Protein AF-A0A524LGU4-F1 (afdb_monomer_lite)

Secondary structure (DSSP, 8-state):
--S-TTS-----EEEEEEE--TT-SEEEEEEEEEES-GGG-EEEEEEEEEEEPPHHHHHHHHHTTSTT---

Structure (mmCIF, N/CA/C/O backbone):
data_AF-A0A524LGU4-F1
#
_entry.id   AF-A0A524LGU4-F1
#
loop_
_atom_site.group_PDB
_atom_site.id
_atom_site.type_symbol
_atom_site.label_atom_id
_atom_site.label_alt_id
_atom_site.label_comp_id
_atom_site.label_asym_id
_atom_site.label_entity_id
_atom_site.label_seq_id
_atom_site.pdbx_PDB_ins_code
_atom_site.Cartn_x
_atom_s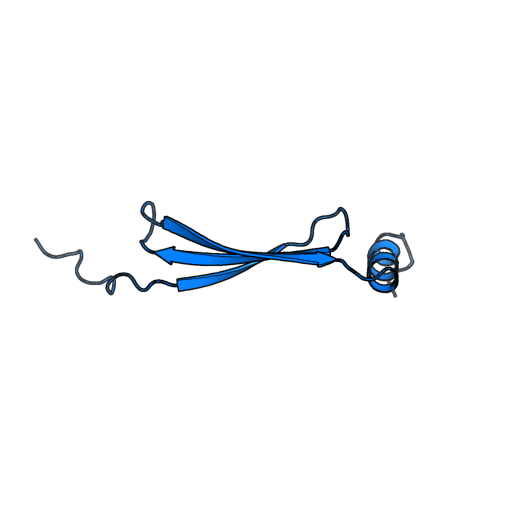ite.Cartn_y
_atom_site.Cartn_z
_atom_site.occupancy
_atom_site.B_iso_or_equiv
_atom_site.auth_seq_id
_atom_site.auth_comp_id
_atom_site.auth_asym_id
_atom_site.auth_atom_id
_atom_site.pdbx_PDB_model_num
ATOM 1 N N . MET A 1 1 ? -21.843 -12.566 36.697 1.00 43.88 1 MET A N 1
ATOM 2 C CA . MET A 1 1 ? -21.338 -11.176 36.606 1.00 43.88 1 MET A CA 1
ATOM 3 C C . MET A 1 1 ? -19.839 -11.220 36.878 1.00 43.88 1 MET A C 1
ATOM 5 O O . MET A 1 1 ? -19.474 -11.929 37.799 1.00 43.88 1 MET A O 1
ATOM 9 N N . GLN A 1 2 ? -19.023 -10.508 36.089 1.00 46.09 2 GLN A N 1
ATOM 10 C CA . GLN A 1 2 ? -17.543 -10.442 36.128 1.00 46.09 2 GLN A CA 1
ATOM 11 C C . GLN A 1 2 ? -16.767 -11.588 35.450 1.00 46.09 2 GLN A C 1
ATOM 13 O O . GLN A 1 2 ? -16.246 -12.465 36.121 1.00 46.09 2 GLN A O 1
ATOM 18 N N . LEU A 1 3 ? -16.587 -11.516 34.124 1.00 44.03 3 LEU A N 1
ATOM 19 C CA . LEU A 1 3 ? -15.353 -12.018 33.489 1.00 44.03 3 LEU A CA 1
ATOM 20 C C . LEU A 1 3 ? -15.029 -11.318 32.149 1.00 44.03 3 LEU A C 1
ATOM 22 O O . LEU A 1 3 ? -14.485 -11.925 31.238 1.00 44.03 3 LEU A O 1
ATOM 26 N N . MET A 1 4 ? -15.357 -10.024 32.017 1.00 44.38 4 MET A N 1
ATOM 27 C CA . MET A 1 4 ? -14.979 -9.207 30.842 1.00 44.38 4 MET A CA 1
ATOM 28 C C . MET A 1 4 ? -14.086 -8.009 31.208 1.00 44.38 4 MET A C 1
ATOM 30 O O . MET A 1 4 ? -13.948 -7.059 30.446 1.00 44.38 4 MET A O 1
ATOM 34 N N . THR A 1 5 ? -13.450 -8.040 32.380 1.00 49.00 5 THR A N 1
ATOM 35 C CA . THR A 1 5 ? -12.714 -6.895 32.945 1.00 49.00 5 THR A CA 1
ATOM 36 C C . THR A 1 5 ? -11.209 -6.927 32.642 1.00 49.00 5 THR A C 1
ATOM 38 O O . THR A 1 5 ? -10.405 -6.610 33.516 1.00 49.00 5 THR A O 1
ATOM 41 N N . LYS A 1 6 ? -10.779 -7.351 31.443 1.00 45.56 6 LYS A N 1
ATOM 42 C CA . LYS A 1 6 ? -9.333 -7.414 31.136 1.00 45.56 6 LYS A CA 1
ATOM 43 C C . LYS A 1 6 ? -8.903 -7.028 29.721 1.00 45.56 6 LYS A C 1
ATOM 45 O O . LYS A 1 6 ? -7.779 -7.335 29.343 1.00 45.56 6 LYS A O 1
ATOM 50 N N . TYR A 1 7 ? -9.735 -6.307 28.974 1.00 50.41 7 TYR A N 1
ATOM 51 C CA . TYR A 1 7 ? -9.271 -5.637 27.760 1.00 50.41 7 TYR A CA 1
ATOM 52 C C . TYR A 1 7 ? -9.279 -4.123 27.994 1.00 50.41 7 TYR A C 1
ATOM 54 O O . TYR A 1 7 ? -10.348 -3.554 28.226 1.00 50.41 7 TYR A O 1
ATOM 62 N N . PRO A 1 8 ? -8.103 -3.466 28.040 1.00 52.62 8 PRO A N 1
ATOM 63 C CA . PRO A 1 8 ? -8.034 -2.023 28.224 1.00 52.62 8 PRO A CA 1
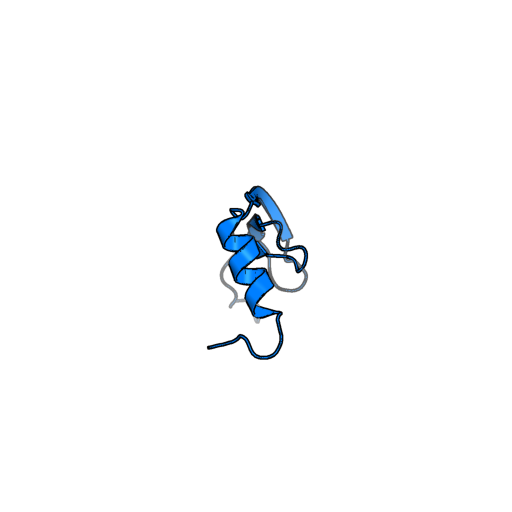ATOM 64 C C . PRO A 1 8 ? -8.839 -1.319 27.125 1.00 52.62 8 PRO A C 1
ATOM 66 O O . PRO A 1 8 ? -8.815 -1.723 25.964 1.00 52.62 8 PRO A O 1
ATOM 69 N N . ARG A 1 9 ? -9.572 -0.273 27.523 1.00 56.00 9 ARG A N 1
ATOM 70 C CA . ARG A 1 9 ? -10.412 0.557 26.651 1.00 56.00 9 ARG A CA 1
ATOM 71 C C . ARG A 1 9 ? -9.695 0.928 25.344 1.00 56.00 9 ARG A C 1
ATOM 73 O O . ARG A 1 9 ? -8.608 1.497 25.375 1.00 56.00 9 ARG A O 1
ATOM 80 N N . HIS A 1 10 ? -10.378 0.622 24.239 1.00 63.59 10 HIS A N 1
ATOM 81 C CA . HIS A 1 10 ? -10.235 1.099 22.859 1.00 63.59 10 HIS A CA 1
ATOM 82 C C . HIS A 1 10 ? -9.200 2.210 22.627 1.00 63.59 10 HIS A C 1
ATOM 84 O O . HIS A 1 10 ? -9.521 3.398 22.660 1.00 63.59 10 HIS A O 1
ATOM 90 N N . LYS A 1 11 ? -7.957 1.824 22.325 1.00 74.69 11 LYS A N 1
ATOM 91 C CA . LYS A 1 11 ? -6.958 2.756 21.801 1.00 74.69 11 LYS A CA 1
ATOM 92 C C . LYS A 1 11 ? -7.083 2.792 20.281 1.00 74.69 11 LYS A C 1
ATOM 94 O O . LYS A 1 11 ? -6.904 1.764 19.635 1.00 74.69 11 LYS A O 1
ATOM 99 N N . LYS A 1 12 ? -7.371 3.970 19.728 1.00 89.19 12 LYS A N 1
ATOM 100 C CA . LYS A 1 12 ? -7.244 4.220 18.291 1.00 89.19 12 LYS A CA 1
ATOM 101 C C . LYS A 1 12 ? -5.798 3.972 17.870 1.00 89.19 12 LYS A C 1
ATOM 103 O O . LYS A 1 12 ? -4.877 4.516 18.485 1.00 89.19 12 LYS A O 1
ATOM 108 N N . LEU A 1 13 ? -5.598 3.132 16.862 1.00 94.25 13 LEU A N 1
ATOM 109 C CA . LEU A 1 13 ? -4.279 2.830 16.310 1.00 94.25 13 LEU A CA 1
ATOM 110 C C . LEU A 1 13 ? -4.175 3.428 14.917 1.00 94.25 13 LEU A C 1
ATOM 112 O O . LEU A 1 13 ? -5.084 3.272 14.110 1.00 94.25 13 LEU A O 1
ATOM 116 N N . LYS A 1 14 ? -3.055 4.090 14.637 1.00 96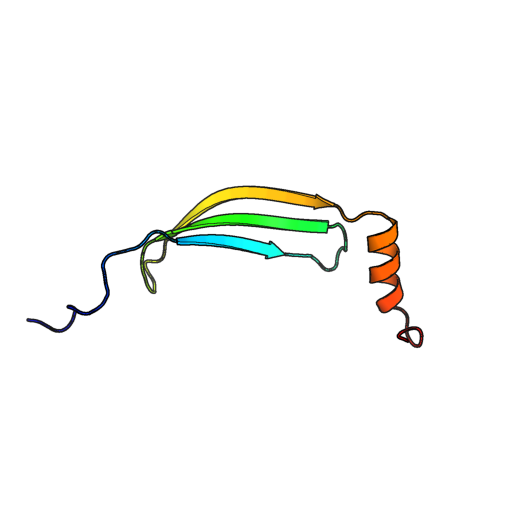.56 14 LYS A N 1
ATOM 117 C CA . LYS A 1 14 ? -2.711 4.509 13.280 1.00 96.56 14 LYS A CA 1
ATOM 118 C C . LYS A 1 14 ? -1.819 3.447 12.658 1.00 96.56 14 LYS A C 1
ATOM 120 O O . LYS A 1 14 ? -0.818 3.066 13.263 1.00 96.56 14 LYS A O 1
ATOM 125 N N . ILE A 1 15 ? -2.196 2.975 11.479 1.00 96.94 15 ILE A N 1
ATOM 126 C CA . ILE A 1 15 ? -1.496 1.921 10.742 1.00 96.94 15 ILE A CA 1
ATOM 127 C C . ILE A 1 15 ? -1.165 2.463 9.356 1.00 96.94 15 ILE A C 1
ATOM 129 O O . ILE A 1 15 ? -2.014 3.078 8.714 1.00 96.94 15 ILE A O 1
ATOM 133 N N . ILE A 1 16 ? 0.065 2.226 8.907 1.00 98.25 16 ILE A N 1
ATOM 134 C CA . ILE A 1 16 ? 0.484 2.474 7.528 1.00 98.25 16 ILE A CA 1
ATOM 135 C C . ILE A 1 16 ? 0.576 1.116 6.837 1.00 98.25 16 ILE A C 1
ATOM 137 O O . ILE A 1 16 ? 1.401 0.286 7.213 1.00 98.25 16 ILE A O 1
ATOM 141 N N . GLY A 1 17 ? -0.293 0.888 5.858 1.00 97.94 17 GLY A N 1
ATOM 142 C CA . GLY A 1 17 ? -0.192 -0.228 4.927 1.00 97.94 17 GLY A CA 1
ATOM 143 C C . GLY A 1 17 ? 0.628 0.183 3.711 1.00 97.94 17 GLY 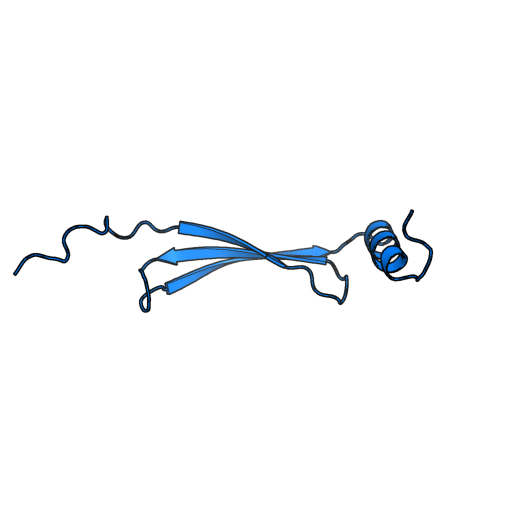A C 1
ATOM 144 O O . GLY A 1 17 ? 0.431 1.281 3.194 1.00 97.94 17 GLY A O 1
ATOM 145 N N . LEU A 1 18 ? 1.528 -0.696 3.273 1.00 98.50 18 LEU A N 1
ATOM 146 C CA . LEU A 1 18 ? 2.299 -0.549 2.042 1.00 98.50 18 LEU A CA 1
ATOM 147 C C . LEU A 1 18 ? 2.045 -1.761 1.147 1.00 98.50 18 LEU A C 1
ATOM 149 O O . LEU A 1 18 ? 2.003 -2.888 1.643 1.00 98.50 18 LEU A O 1
ATOM 153 N N . MET A 1 19 ? 1.889 -1.537 -0.154 1.00 98.00 19 MET A N 1
ATOM 154 C CA . MET A 1 19 ? 1.689 -2.596 -1.141 1.00 98.00 19 MET A CA 1
ATOM 155 C C . MET A 1 19 ? 2.439 -2.255 -2.428 1.00 98.00 19 MET A C 1
ATOM 157 O O . MET A 1 19 ? 2.424 -1.110 -2.862 1.00 98.00 19 MET A O 1
ATOM 161 N N . SER A 1 20 ? 3.105 -3.244 -3.021 1.00 97.44 20 SER A N 1
ATOM 162 C CA . SER A 1 20 ? 3.667 -3.142 -4.368 1.00 97.44 20 SER A CA 1
ATOM 163 C C . SER A 1 20 ? 3.161 -4.320 -5.188 1.00 97.44 20 SER A C 1
ATOM 165 O O . SER A 1 20 ? 3.381 -5.479 -4.825 1.00 97.44 20 SER A O 1
ATOM 167 N N . GLY A 1 21 ? 2.412 -4.014 -6.244 1.00 94.81 21 GLY A N 1
ATOM 168 C CA . GLY A 1 21 ? 1.830 -5.013 -7.126 1.00 94.81 21 GLY A CA 1
ATOM 169 C C . GLY A 1 21 ? 2.865 -5.615 -8.071 1.00 94.81 21 GLY A C 1
ATOM 170 O O . GLY A 1 21 ? 3.924 -5.048 -8.333 1.00 94.81 21 GLY A O 1
ATOM 171 N N . THR A 1 22 ? 2.527 -6.756 -8.669 1.00 94.88 22 THR A N 1
ATOM 172 C CA . THR A 1 22 ? 3.370 -7.391 -9.695 1.00 94.88 22 THR A CA 1
ATOM 173 C C . THR A 1 22 ? 3.433 -6.599 -11.007 1.00 94.88 22 THR A C 1
ATOM 175 O O . THR A 1 22 ? 4.244 -6.925 -11.867 1.00 94.88 22 THR A O 1
ATOM 178 N N . SER A 1 23 ? 2.616 -5.549 -11.164 1.00 95.19 23 SER A N 1
ATOM 179 C CA . SER A 1 23 ? 2.709 -4.572 -12.256 1.00 95.19 23 SER A CA 1
ATOM 180 C C . SER A 1 23 ? 3.981 -3.721 -12.200 1.00 95.19 23 SER A C 1
ATOM 182 O O . SER A 1 23 ? 4.326 -3.108 -13.209 1.00 95.19 23 SER A O 1
ATOM 184 N N . CYS A 1 24 ? 4.687 -3.690 -11.059 1.00 95.38 24 CYS A N 1
ATOM 185 C CA . CYS A 1 24 ? 5.935 -2.943 -10.877 1.00 95.38 24 CYS A CA 1
ATOM 186 C C . CYS A 1 24 ? 5.799 -1.440 -11.222 1.00 95.38 24 CYS A C 1
ATOM 188 O O . CYS A 1 24 ? 6.727 -0.803 -11.726 1.00 95.38 24 CYS A O 1
ATOM 190 N N . ASP A 1 25 ? 4.632 -0.847 -10.973 1.00 96.19 25 ASP A N 1
ATOM 191 C CA . ASP A 1 25 ? 4.364 0.575 -11.221 1.00 96.19 25 ASP A CA 1
ATOM 192 C C . ASP A 1 25 ? 4.845 1.471 -10.070 1.00 96.19 25 ASP A C 1
ATOM 194 O O . ASP A 1 25 ? 5.339 2.575 -10.323 1.00 96.19 25 ASP A O 1
ATOM 198 N N . GLY A 1 26 ? 4.802 0.970 -8.836 1.00 97.50 26 GLY A N 1
ATOM 199 C CA . GLY A 1 26 ? 5.258 1.685 -7.655 1.00 97.50 26 GLY A CA 1
ATOM 200 C C . GLY A 1 26 ? 4.910 0.999 -6.335 1.00 97.50 26 GLY A C 1
ATOM 201 O O . GLY A 1 26 ? 4.761 -0.224 -6.247 1.00 97.50 26 GLY A O 1
ATOM 202 N N . VAL A 1 27 ? 4.801 1.826 -5.294 1.00 98.31 27 VAL A N 1
ATOM 203 C CA . VAL A 1 27 ? 4.331 1.452 -3.956 1.00 98.31 27 VAL A CA 1
ATOM 204 C C . VAL A 1 27 ? 3.121 2.302 -3.595 1.00 98.31 27 VAL A C 1
ATOM 206 O O . VAL A 1 27 ? 3.199 3.532 -3.559 1.00 98.31 27 VAL A O 1
ATOM 209 N N . ASP A 1 28 ? 2.028 1.635 -3.258 1.00 98.44 28 ASP A N 1
ATOM 210 C CA . ASP A 1 28 ? 0.848 2.245 -2.670 1.00 98.44 28 ASP A CA 1
ATOM 211 C C . ASP A 1 28 ? 0.983 2.318 -1.150 1.00 98.44 28 ASP A C 1
ATOM 213 O O . ASP A 1 28 ? 1.441 1.378 -0.495 1.00 98.44 28 ASP A O 1
ATOM 217 N N . LEU A 1 29 ? 0.534 3.432 -0.580 1.00 98.50 29 LEU A N 1
ATOM 218 C CA . LEU A 1 29 ? 0.460 3.687 0.849 1.00 98.50 29 LEU A CA 1
ATOM 219 C C . LEU A 1 29 ? -0.983 3.983 1.247 1.00 98.50 29 LEU A C 1
ATOM 221 O O . LEU A 1 29 ? -1.634 4.843 0.654 1.00 98.50 29 LEU A O 1
ATOM 225 N N . ALA A 1 30 ? -1.438 3.355 2.329 1.00 98.50 30 ALA A N 1
ATOM 226 C CA . ALA A 1 30 ? -2.678 3.703 3.015 1.00 98.50 30 ALA A CA 1
ATOM 227 C C . ALA A 1 30 ? -2.404 3.977 4.499 1.00 98.50 30 ALA A C 1
ATOM 229 O O . ALA A 1 30 ? -1.984 3.087 5.237 1.00 98.50 30 ALA A O 1
ATOM 230 N N . LEU A 1 31 ? -2.670 5.202 4.955 1.00 98.44 31 LEU A N 1
ATOM 231 C CA . LEU A 1 31 ? -2.717 5.534 6.376 1.00 98.44 31 LEU A CA 1
ATOM 232 C C . LEU A 1 31 ? -4.153 5.358 6.859 1.00 98.44 31 LEU A C 1
ATOM 234 O O . LEU A 1 31 ? -5.046 6.095 6.438 1.00 98.44 31 LEU A O 1
ATOM 238 N N . ILE A 1 32 ? -4.371 4.422 7.774 1.00 98.00 32 ILE A N 1
ATOM 239 C CA . ILE A 1 32 ? -5.677 4.173 8.384 1.00 98.00 32 ILE A CA 1
ATOM 240 C C . ILE A 1 32 ? -5.631 4.449 9.884 1.00 98.00 32 ILE A C 1
ATOM 242 O O . ILE A 1 32 ? -4.589 4.329 10.530 1.00 98.00 32 ILE A O 1
ATOM 246 N N . GLU A 1 33 ? -6.782 4.791 10.446 1.00 97.62 33 GLU A N 1
ATOM 247 C CA . GLU A 1 33 ? -7.027 4.741 11.884 1.00 97.62 33 GLU A CA 1
ATOM 248 C C . GLU A 1 33 ? -7.995 3.592 12.169 1.00 97.62 33 GLU A C 1
ATOM 250 O O . GLU A 1 33 ? -9.025 3.487 11.507 1.00 97.62 33 GLU A O 1
ATOM 255 N N . THR A 1 34 ? -7.672 2.732 13.133 1.00 95.06 34 THR A N 1
ATOM 256 C CA . THR A 1 34 ? -8.512 1.600 13.537 1.00 95.06 34 THR A CA 1
ATOM 257 C C . THR A 1 34 ? -8.974 1.745 14.977 1.00 95.06 34 THR A C 1
ATOM 259 O O . THR A 1 34 ? -8.203 2.161 15.846 1.00 95.06 34 THR A O 1
ATOM 262 N N . GLU A 1 35 ? -10.193 1.307 15.252 1.00 93.94 35 GLU A N 1
ATOM 263 C CA . GLU A 1 35 ? -10.764 1.180 16.591 1.00 93.94 35 GLU A CA 1
ATOM 264 C C . GLU A 1 35 ? -11.590 -0.108 16.699 1.00 93.94 35 GLU A C 1
ATOM 266 O O . GLU A 1 35 ? -11.801 -0.807 15.712 1.00 93.94 35 GLU A O 1
ATOM 271 N N . GLY A 1 36 ? -12.061 -0.436 17.901 1.00 89.00 36 GLY A N 1
ATOM 272 C CA . GLY A 1 36 ? -12.762 -1.700 18.140 1.00 89.00 36 GLY A CA 1
ATOM 273 C C . GLY A 1 36 ? -11.817 -2.882 18.373 1.00 89.00 36 GLY A C 1
ATOM 274 O O . GLY A 1 36 ? -10.615 -2.711 18.582 1.00 89.00 36 GLY A O 1
ATOM 275 N N . SER A 1 37 ? -12.377 -4.087 18.429 1.00 85.56 37 SER A N 1
ATOM 276 C CA . SER A 1 37 ? -11.642 -5.323 18.719 1.00 85.56 37 SER A CA 1
ATOM 277 C C . SER A 1 37 ? -12.398 -6.536 18.193 1.00 85.56 37 SER A C 1
ATOM 279 O O . SER A 1 37 ? -13.621 -6.582 18.301 1.00 85.56 37 SER A O 1
ATOM 281 N N . GLY A 1 38 ? -11.676 -7.540 17.690 1.00 85.88 38 GLY A N 1
ATOM 282 C CA . GLY A 1 38 ? -12.294 -8.754 17.160 1.00 85.88 38 GLY A CA 1
ATOM 283 C C . GLY A 1 38 ? -13.209 -8.450 15.962 1.00 85.88 38 GLY A C 1
ATOM 284 O O . GLY A 1 38 ? -12.804 -7.695 15.080 1.00 85.88 38 GLY A O 1
ATOM 285 N N . PRO A 1 39 ? -14.433 -9.003 15.920 1.00 89.50 39 PRO A N 1
ATOM 286 C CA . PRO A 1 39 ? -15.395 -8.726 14.849 1.00 89.50 39 PRO A CA 1
ATOM 287 C C . PRO A 1 39 ? -15.844 -7.259 14.757 1.00 89.50 39 PRO A C 1
ATOM 289 O O . PRO A 1 39 ? -16.263 -6.823 13.691 1.00 89.50 39 PRO A O 1
ATOM 292 N N . ASP A 1 40 ? -15.729 -6.490 15.844 1.00 88.75 40 ASP A N 1
ATOM 293 C CA . ASP A 1 40 ? -16.171 -5.090 15.906 1.00 88.75 40 ASP A CA 1
ATOM 294 C C . ASP A 1 40 ? -15.072 -4.091 15.508 1.00 88.75 40 ASP A C 1
ATOM 296 O O . ASP A 1 40 ? -15.180 -2.896 15.797 1.00 88.75 40 ASP A O 1
ATOM 300 N N . VAL A 1 41 ? -13.980 -4.556 14.889 1.00 91.38 41 VAL A N 1
ATOM 301 C CA . VAL A 1 41 ? -12.942 -3.657 14.371 1.00 91.38 41 VAL A CA 1
ATOM 302 C C . VAL A 1 41 ? -13.522 -2.796 13.254 1.00 91.38 41 VAL A C 1
ATOM 304 O O . VAL A 1 41 ? -14.085 -3.289 12.278 1.00 91.38 41 VAL A O 1
ATOM 307 N N . ARG A 1 42 ? -13.337 -1.486 13.386 1.00 93.94 42 ARG A N 1
ATOM 308 C CA . ARG A 1 42 ? -13.663 -0.487 12.369 1.00 93.94 42 ARG A CA 1
ATOM 309 C C . ARG A 1 42 ? -12.395 0.240 11.968 1.00 93.94 42 ARG A C 1
ATOM 311 O O . ARG A 1 42 ? -11.489 0.413 12.785 1.00 93.94 42 ARG A O 1
ATOM 318 N N . TYR A 1 43 ? -12.342 0.684 10.720 1.00 95.38 43 TYR A N 1
ATOM 319 C CA . TYR A 1 43 ? -11.236 1.483 10.217 1.00 95.38 43 TYR A CA 1
ATOM 320 C C . TYR A 1 43 ? -11.739 2.671 9.403 1.00 95.38 43 TYR A C 1
ATOM 322 O O . TYR A 1 43 ? -12.785 2.603 8.760 1.00 95.38 43 TYR A O 1
ATOM 330 N N . THR A 1 44 ? -10.947 3.737 9.408 1.00 97.75 44 THR A N 1
ATOM 331 C CA . THR A 1 44 ? -11.161 4.930 8.590 1.00 97.75 44 THR A CA 1
ATOM 332 C C . THR A 1 44 ? -9.877 5.241 7.836 1.00 97.75 44 THR A C 1
ATOM 334 O O . THR A 1 44 ? -8.829 5.434 8.460 1.00 97.75 44 THR A O 1
ATOM 337 N N . LEU A 1 45 ? -9.955 5.323 6.506 1.00 98.06 4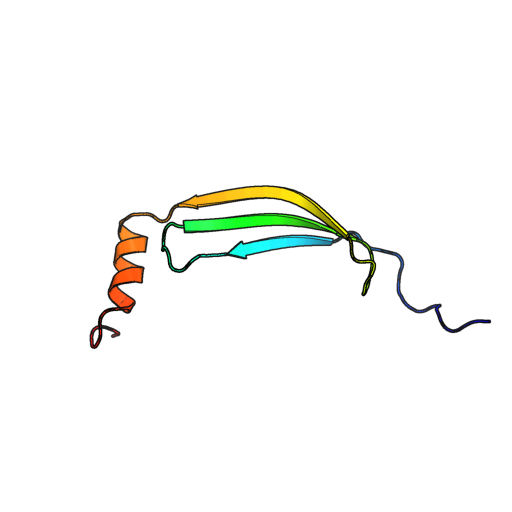5 LEU A N 1
ATOM 338 C CA . LEU A 1 45 ? -8.847 5.784 5.671 1.00 98.06 45 LEU A CA 1
ATOM 339 C C . LEU A 1 45 ? -8.602 7.275 5.926 1.00 98.06 45 LEU A C 1
ATOM 341 O O . LEU A 1 45 ? -9.500 8.092 5.750 1.00 98.06 45 LEU A O 1
ATOM 345 N N . GLN A 1 46 ? -7.393 7.611 6.363 1.00 98.38 46 GLN A N 1
ATOM 346 C CA . GLN A 1 46 ? -6.985 8.986 6.650 1.00 98.38 46 GLN A CA 1
ATOM 347 C C . GLN A 1 46 ? -6.277 9.621 5.453 1.00 98.38 46 GLN A C 1
ATOM 349 O O . GLN A 1 46 ? -6.505 10.787 5.159 1.00 98.38 46 GLN A O 1
ATOM 354 N N . GLN A 1 47 ? -5.403 8.863 4.784 1.00 98.31 47 GLN A N 1
ATOM 355 C CA . GLN A 1 47 ? -4.621 9.326 3.638 1.00 98.31 47 GLN A CA 1
ATOM 356 C C . GLN A 1 47 ? -4.257 8.139 2.749 1.00 98.31 47 GLN A C 1
ATOM 358 O O . GLN A 1 47 ? -4.031 7.034 3.247 1.00 98.31 47 GLN A O 1
ATOM 363 N N . GLN A 1 48 ? -4.135 8.392 1.451 1.00 98.25 48 GLN A N 1
ATOM 364 C CA . GLN A 1 48 ? -3.535 7.467 0.496 1.00 98.25 48 GLN A CA 1
ATOM 365 C C . GLN A 1 48 ? -2.485 8.185 -0.349 1.00 98.25 48 GLN A C 1
ATOM 367 O O . GLN A 1 48 ? -2.585 9.394 -0.572 1.00 98.25 48 GLN A O 1
ATOM 372 N N . PHE A 1 49 ? -1.476 7.451 -0.800 1.00 98.19 49 PHE A N 1
ATOM 373 C CA . PHE A 1 49 ? -0.413 7.982 -1.644 1.00 98.19 49 PHE A CA 1
ATOM 374 C C . PHE A 1 49 ? 0.151 6.879 -2.538 1.00 98.19 49 PHE A C 1
ATOM 376 O O . PHE A 1 49 ? 0.301 5.752 -2.082 1.00 98.19 49 PHE A O 1
ATOM 383 N N . HIS A 1 50 ? 0.483 7.217 -3.782 1.00 98.44 50 HIS A N 1
ATOM 384 C CA . HIS A 1 50 ? 1.185 6.323 -4.697 1.00 98.44 50 HIS A CA 1
ATOM 385 C C . HIS A 1 50 ? 2.561 6.908 -5.006 1.00 98.44 50 HIS A C 1
ATOM 387 O O . HIS A 1 50 ? 2.667 8.038 -5.489 1.00 98.44 50 HIS A O 1
ATOM 393 N N . GLN A 1 51 ? 3.605 6.127 -4.746 1.00 98.31 51 GLN A N 1
ATOM 394 C CA . GLN A 1 51 ? 4.971 6.450 -5.125 1.00 98.31 51 GLN A CA 1
ATOM 395 C C . GLN A 1 51 ? 5.372 5.598 -6.323 1.00 98.31 51 GLN A C 1
ATOM 397 O O . GLN A 1 51 ? 5.675 4.417 -6.162 1.00 98.31 51 GLN A O 1
ATOM 402 N N . ALA A 1 52 ? 5.437 6.210 -7.503 1.00 98.31 52 ALA A N 1
ATOM 403 C CA . ALA A 1 52 ? 5.953 5.530 -8.683 1.00 98.31 52 ALA A CA 1
ATOM 404 C C . ALA A 1 52 ? 7.434 5.161 -8.493 1.00 98.31 52 ALA A C 1
ATOM 406 O O . ALA A 1 52 ? 8.215 5.951 -7.940 1.00 98.31 52 ALA A O 1
ATOM 407 N N . TYR A 1 53 ? 7.819 3.980 -8.980 1.00 98.00 53 TYR A N 1
ATOM 408 C CA . TYR A 1 53 ? 9.228 3.621 -9.126 1.00 98.00 53 TYR A CA 1
ATOM 409 C C . TYR A 1 53 ? 9.883 4.443 -10.231 1.00 98.00 53 TYR A C 1
ATOM 411 O O . TYR A 1 53 ? 9.249 4.765 -11.240 1.00 98.00 53 TYR A O 1
ATOM 419 N N . THR A 1 54 ? 11.170 4.735 -10.064 1.00 98.12 54 THR A N 1
ATOM 420 C CA . THR A 1 54 ? 11.986 5.265 -11.159 1.00 98.12 54 THR A CA 1
ATOM 421 C C . THR A 1 54 ? 12.214 4.188 -12.217 1.00 98.12 54 THR A C 1
ATOM 423 O O . THR A 1 54 ? 12.154 2.995 -11.917 1.00 98.12 54 THR A O 1
ATOM 426 N N . ASP A 1 55 ? 12.523 4.594 -13.448 1.00 96.94 55 ASP A N 1
ATOM 427 C CA . ASP A 1 55 ? 12.789 3.643 -14.536 1.00 96.94 55 ASP A CA 1
ATOM 428 C C . ASP A 1 55 ? 13.933 2.682 -14.175 1.00 96.94 55 ASP A C 1
ATOM 430 O O . ASP A 1 55 ? 13.779 1.472 -14.299 1.00 96.94 55 ASP A O 1
ATOM 434 N N . LEU A 1 56 ? 15.008 3.198 -13.565 1.00 96.62 56 LEU A N 1
ATOM 435 C CA . LEU A 1 56 ? 16.120 2.384 -13.062 1.00 96.62 56 LEU A CA 1
ATOM 436 C C . LEU A 1 56 ? 15.674 1.330 -12.031 1.00 96.62 56 LEU A C 1
ATOM 438 O O . LEU A 1 56 ? 16.146 0.193 -12.051 1.00 96.62 56 LEU A O 1
ATOM 442 N N . GLN A 1 57 ? 14.773 1.690 -11.111 1.00 96.69 57 GLN A N 1
ATOM 443 C CA . GLN A 1 57 ? 14.242 0.746 -10.121 1.00 96.69 57 GLN A CA 1
ATOM 444 C C . GLN A 1 57 ? 13.394 -0.341 -10.784 1.00 96.69 57 GLN A C 1
ATOM 446 O O . GLN A 1 57 ? 13.537 -1.513 -10.436 1.00 96.69 57 GLN A O 1
ATOM 451 N N . LYS A 1 58 ? 12.548 0.031 -11.753 1.00 96.25 58 LY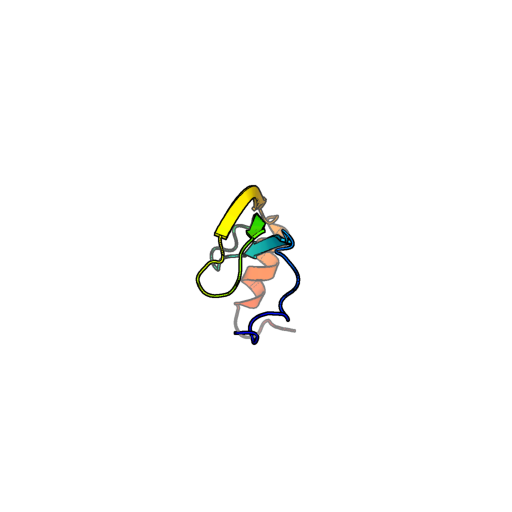S A N 1
ATOM 452 C CA . LYS A 1 58 ? 11.737 -0.925 -12.518 1.00 96.25 58 LYS A CA 1
ATOM 453 C C . LYS A 1 58 ? 12.616 -1.893 -13.296 1.00 96.25 58 LYS A C 1
ATOM 455 O O . LYS A 1 58 ? 12.419 -3.097 -13.193 1.00 96.25 58 LYS A O 1
ATOM 460 N N . GLU A 1 59 ? 13.611 -1.381 -14.014 1.00 94.62 59 GLU A N 1
ATOM 461 C CA . GLU A 1 59 ? 14.575 -2.193 -14.763 1.00 94.62 59 GLU A CA 1
ATOM 462 C C . GLU A 1 59 ? 15.306 -3.178 -13.848 1.00 94.62 59 GLU A C 1
ATOM 464 O O . GLU A 1 59 ? 15.370 -4.367 -14.150 1.00 94.62 59 GLU A O 1
ATOM 469 N N . THR A 1 60 ? 15.778 -2.707 -12.690 1.00 94.38 60 THR A N 1
ATOM 470 C CA . THR A 1 60 ? 16.460 -3.553 -11.699 1.00 94.38 60 THR A CA 1
ATOM 471 C C . THR A 1 60 ? 15.553 -4.681 -11.204 1.00 94.38 60 THR A C 1
ATOM 473 O O . THR A 1 60 ? 15.975 -5.834 -11.159 1.00 94.38 60 THR A O 1
ATOM 476 N N . LEU A 1 61 ? 14.300 -4.375 -10.850 1.00 93.69 61 LEU A N 1
ATOM 477 C CA . LEU A 1 61 ? 13.339 -5.371 -10.367 1.00 93.69 61 LEU A CA 1
ATOM 478 C C . LEU A 1 61 ? 12.974 -6.393 -11.448 1.00 93.69 61 LEU A C 1
ATOM 480 O O . LEU A 1 61 ? 12.933 -7.589 -11.170 1.00 93.69 61 LEU A O 1
ATOM 484 N N . LEU A 1 62 ? 12.731 -5.936 -12.677 1.00 93.12 62 LEU A N 1
ATOM 485 C CA . LEU A 1 62 ? 12.377 -6.810 -13.795 1.00 93.12 62 LEU A CA 1
ATOM 486 C C . LEU A 1 62 ? 13.537 -7.726 -14.191 1.00 93.12 62 LEU A C 1
ATOM 488 O O . LEU A 1 62 ? 13.302 -8.882 -14.536 1.00 93.12 62 LEU A O 1
ATOM 492 N N . HIS A 1 63 ? 14.780 -7.258 -14.072 1.00 91.94 63 HIS A N 1
ATOM 493 C CA . HIS A 1 63 ? 15.963 -8.070 -14.353 1.00 91.94 63 HIS A CA 1
ATOM 494 C C . HIS A 1 63 ? 16.087 -9.286 -13.419 1.00 91.94 63 HIS A C 1
ATOM 496 O O . HIS A 1 63 ? 16.564 -10.336 -13.840 1.00 91.94 63 HIS A O 1
ATOM 502 N N . LEU A 1 64 ? 15.600 -9.199 -12.173 1.00 90.88 64 LEU A N 1
ATOM 503 C CA . LEU A 1 64 ? 15.587 -10.336 -11.236 1.00 90.88 64 LEU A CA 1
ATOM 504 C C . LEU A 1 64 ? 14.667 -11.481 -11.683 1.00 90.88 64 LEU A C 1
ATOM 506 O O . LEU A 1 64 ? 14.781 -12.596 -11.175 1.00 90.88 64 LEU A O 1
ATOM 510 N N . LEU A 1 65 ? 13.744 -11.217 -12.610 1.00 89.62 65 LEU A N 1
ATOM 511 C CA . LEU A 1 65 ? 12.848 -12.230 -13.163 1.00 89.62 65 LEU A CA 1
ATOM 512 C C . LEU A 1 65 ? 13.504 -13.025 -14.301 1.00 89.62 65 LEU A C 1
ATOM 514 O O . LEU A 1 65 ? 12.947 -14.035 -14.734 1.00 89.62 65 LEU A O 1
ATOM 518 N N . GLU A 1 66 ? 14.671 -12.598 -14.792 1.00 87.56 66 GLU A N 1
ATOM 519 C CA . GLU A 1 66 ? 15.390 -13.282 -15.864 1.00 87.56 66 GLU A CA 1
ATOM 520 C C . GLU A 1 66 ? 16.131 -14.525 -15.324 1.00 87.56 66 GLU A C 1
ATOM 522 O O . GLU A 1 66 ? 16.990 -14.412 -14.441 1.00 87.56 66 GLU A O 1
ATOM 527 N N . PRO A 1 67 ? 15.846 -15.736 -15.845 1.00 81.69 67 PRO A N 1
ATOM 528 C CA . PRO A 1 67 ? 16.512 -16.954 -15.393 1.00 81.69 67 PRO A CA 1
ATOM 529 C C . PRO A 1 67 ? 18.029 -16.897 -15.613 1.00 81.69 67 PRO A C 1
ATOM 531 O O . PRO A 1 67 ? 18.493 -16.588 -16.709 1.00 81.69 67 PRO A O 1
ATOM 534 N N . GLY A 1 68 ? 18.804 -17.264 -14.587 1.00 72.00 68 GLY A N 1
ATOM 535 C CA . GLY A 1 68 ? 20.267 -17.368 -14.675 1.00 72.00 68 GLY A CA 1
ATOM 536 C C . GLY A 1 68 ? 21.028 -16.045 -14.535 1.00 72.00 68 GLY A C 1
ATOM 537 O O . GLY A 1 68 ? 22.219 -16.016 -14.836 1.00 72.00 68 GLY A O 1
ATOM 538 N N . LYS A 1 69 ? 20.359 -14.973 -14.089 1.00 61.78 69 LYS A N 1
ATOM 539 C CA . LYS A 1 69 ? 20.958 -13.648 -13.853 1.00 61.78 69 LYS A CA 1
ATOM 540 C C . LYS A 1 69 ? 20.819 -13.115 -12.419 1.00 61.78 69 LYS A C 1
ATOM 542 O O . LYS A 1 69 ? 21.084 -11.941 -12.180 1.00 61.78 69 LYS A O 1
ATOM 547 N N . ALA A 1 70 ? 20.399 -13.955 -11.475 1.00 59.19 70 ALA A N 1
ATOM 548 C CA . ALA A 1 70 ? 20.617 -13.663 -10.063 1.00 59.19 70 ALA A CA 1
ATOM 549 C C . ALA A 1 70 ? 22.090 -13.963 -9.754 1.00 59.19 70 ALA A C 1
ATOM 551 O O . ALA A 1 70 ? 22.541 -15.067 -10.067 1.00 59.19 70 ALA A O 1
ATOM 552 N N . ASP A 1 71 ? 22.808 -12.966 -9.234 1.00 61.25 71 ASP A N 1
ATOM 553 C CA . ASP A 1 71 ? 24.221 -13.059 -8.836 1.00 61.25 71 ASP A CA 1
ATOM 554 C C . ASP A 1 71 ? 24.534 -14.299 -7.974 1.00 61.25 71 ASP A C 1
ATOM 556 O O . ASP A 1 71 ? 23.703 -14.656 -7.100 1.00 61.25 71 ASP A O 1
#

Radius of gyration: 20.11 Å; chains: 1; bounding box: 46×27×52 Å

Foldseek 3Di:
DDDPPPDPPKDWDWDWDWDDDPVLQFIKIWTKIWTDDDPPIDIDTDDIDTDGDDPVRSVVVVQVVDPPPDD

pLDDT: mean 86.56, std 17.32, range [43.88, 98.5]

Sequence (71 aa):
MQLMTKYPRHKKLKIIGLMSGTSCDGVDLALIETEGSGPDVRYTLQQQFHQAYTDLQKETLLHLLEPGKAD